Protein AF-X1T0B5-F1 (afdb_monomer_lite)

pLDDT: mean 81.35, std 14.05, range [32.97, 93.44]

Structure (mmCIF, N/CA/C/O backbone):
data_AF-X1T0B5-F1
#
_entry.id   AF-X1T0B5-F1
#
loop_
_atom_site.group_PDB
_atom_site.id
_atom_site.type_symbol
_atom_site.label_atom_id
_atom_site.label_alt_id
_atom_site.label_comp_id
_atom_site.label_asym_id
_atom_site.label_entity_id
_atom_site.label_seq_id
_atom_site.pdbx_PDB_ins_code
_atom_site.Cartn_x
_atom_site.Cartn_y
_atom_site.Cartn_z
_atom_site.occupancy
_atom_site.B_iso_or_equiv
_atom_site.auth_seq_id
_atom_site.auth_comp_id
_atom_site.auth_asym_id
_atom_site.auth_atom_id
_atom_site.pdbx_PDB_model_num
ATOM 1 N N . MET A 1 1 ? -15.973 -5.119 4.623 1.00 84.62 1 MET A N 1
ATO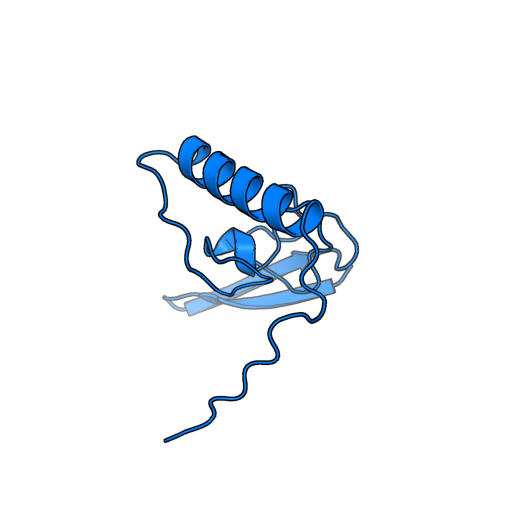M 2 C CA . MET A 1 1 ? -15.391 -3.962 5.338 1.00 84.62 1 MET A CA 1
ATOM 3 C C . MET A 1 1 ? -14.855 -4.416 6.684 1.00 84.62 1 MET A C 1
ATOM 5 O O . MET A 1 1 ? -15.575 -5.086 7.415 1.00 84.62 1 MET A O 1
ATOM 9 N N . LYS A 1 2 ? -13.600 -4.081 6.978 1.00 91.19 2 LYS A N 1
ATOM 10 C CA . LYS A 1 2 ? -12.865 -4.387 8.210 1.00 91.19 2 LYS A CA 1
ATOM 11 C C . LYS A 1 2 ? -12.215 -3.114 8.749 1.00 91.19 2 LYS A C 1
ATOM 13 O O . LYS A 1 2 ? -12.055 -2.138 8.016 1.00 91.19 2 LYS A O 1
ATOM 18 N N . THR A 1 3 ? -11.823 -3.132 10.018 1.00 92.88 3 THR A N 1
ATOM 19 C CA . THR A 1 3 ? -11.150 -2.007 10.673 1.00 92.88 3 THR A CA 1
ATOM 20 C C . THR A 1 3 ? -9.844 -2.456 11.320 1.00 92.88 3 THR A C 1
ATOM 22 O O . THR A 1 3 ? -9.711 -3.598 11.760 1.00 92.88 3 THR A O 1
ATOM 25 N N . ALA A 1 4 ? -8.861 -1.561 11.352 1.00 90.50 4 ALA A N 1
ATOM 26 C CA . ALA A 1 4 ? -7.610 -1.735 12.077 1.00 90.50 4 ALA A CA 1
ATOM 27 C C . ALA A 1 4 ? -7.314 -0.484 12.902 1.00 90.50 4 ALA A C 1
ATOM 29 O O . ALA A 1 4 ? -7.497 0.637 12.427 1.00 90.50 4 ALA A O 1
ATOM 30 N N . THR A 1 5 ? -6.841 -0.680 14.130 1.00 92.69 5 THR A N 1
ATOM 31 C CA . THR A 1 5 ? -6.512 0.410 15.051 1.00 92.69 5 THR A CA 1
ATOM 32 C C . THR A 1 5 ? -5.005 0.476 15.243 1.00 92.69 5 THR A C 1
ATOM 34 O O . THR A 1 5 ? -4.393 -0.480 15.713 1.00 92.69 5 THR A O 1
ATOM 37 N N . TYR A 1 6 ? -4.411 1.617 14.906 1.00 88.00 6 TYR A N 1
ATOM 38 C CA . TYR A 1 6 ? -2.984 1.889 15.047 1.00 88.00 6 TYR A CA 1
ATOM 39 C C . TYR A 1 6 ? -2.736 2.882 16.177 1.00 88.00 6 TYR A C 1
ATOM 41 O O . TYR A 1 6 ? -3.438 3.885 16.287 1.00 88.00 6 TYR A O 1
ATOM 49 N N . ASN A 1 7 ? -1.704 2.640 16.981 1.00 92.19 7 ASN A N 1
ATOM 50 C CA . ASN A 1 7 ? -1.223 3.623 17.948 1.00 92.19 7 ASN A CA 1
ATOM 51 C C . ASN A 1 7 ? -0.323 4.633 17.234 1.00 92.19 7 ASN A C 1
ATOM 53 O O . ASN A 1 7 ? 0.592 4.242 16.507 1.00 92.19 7 ASN A O 1
ATOM 57 N N . LEU A 1 8 ? -0.580 5.924 17.430 1.00 89.38 8 LEU A N 1
ATOM 58 C CA . LEU A 1 8 ? 0.222 6.981 16.819 1.00 89.38 8 LEU A CA 1
ATOM 59 C C . LEU A 1 8 ? 1.443 7.306 17.684 1.00 89.38 8 LEU A C 1
ATOM 61 O O . LEU A 1 8 ? 1.380 7.314 18.917 1.00 89.38 8 LEU A O 1
ATOM 65 N N . ILE A 1 9 ? 2.562 7.615 17.027 1.00 84.62 9 ILE A N 1
ATOM 66 C CA . ILE A 1 9 ? 3.753 8.130 17.708 1.00 84.62 9 ILE A CA 1
ATOM 67 C C . ILE A 1 9 ? 3.404 9.531 18.231 1.00 84.62 9 ILE A C 1
ATOM 69 O O . ILE A 1 9 ? 3.131 10.430 17.441 1.00 84.62 9 ILE A O 1
ATOM 73 N N . GLY A 1 10 ? 3.371 9.692 19.556 1.00 89.06 10 GLY A N 1
ATOM 74 C CA . GLY A 1 10 ? 2.891 10.906 20.234 1.00 89.06 10 GLY A CA 1
ATOM 75 C C . GLY A 1 10 ? 1.619 10.708 21.068 1.00 89.06 10 GLY A C 1
ATOM 76 O O . GLY A 1 10 ? 1.195 11.635 21.751 1.00 89.06 10 GLY A O 1
ATOM 77 N N . GLY A 1 11 ? 1.047 9.499 21.062 1.00 88.94 11 GLY A N 1
ATOM 78 C CA . GLY A 1 11 ? -0.177 9.168 21.791 1.00 88.94 11 GLY A CA 1
ATOM 79 C C . GLY A 1 11 ? -1.427 9.241 20.911 1.00 88.94 11 GLY A C 1
ATOM 80 O O . GLY A 1 11 ? -1.436 9.858 19.848 1.00 88.94 11 GLY A O 1
ATOM 81 N N . GLY A 1 12 ? -2.491 8.575 21.359 1.00 92.19 12 GLY A N 1
ATOM 82 C CA . GLY A 1 12 ? -3.742 8.440 20.612 1.00 92.19 12 GLY A CA 1
ATOM 83 C C . GLY A 1 12 ? -3.773 7.246 19.654 1.00 92.19 12 GLY A C 1
ATOM 84 O O . GLY A 1 12 ? -2.787 6.529 19.460 1.00 92.19 12 GLY A O 1
ATOM 85 N N . THR A 1 13 ? -4.947 7.029 19.064 1.00 93.44 13 THR A N 1
ATOM 86 C CA . THR A 1 13 ? -5.226 5.915 18.155 1.00 93.44 13 THR A CA 1
ATOM 87 C C . THR A 1 13 ? -5.781 6.424 16.829 1.00 93.44 13 THR A C 1
ATOM 89 O O . THR A 1 13 ? -6.488 7.429 16.770 1.00 93.44 13 THR A O 1
ATOM 92 N N . LYS A 1 14 ? -5.459 5.719 15.745 1.00 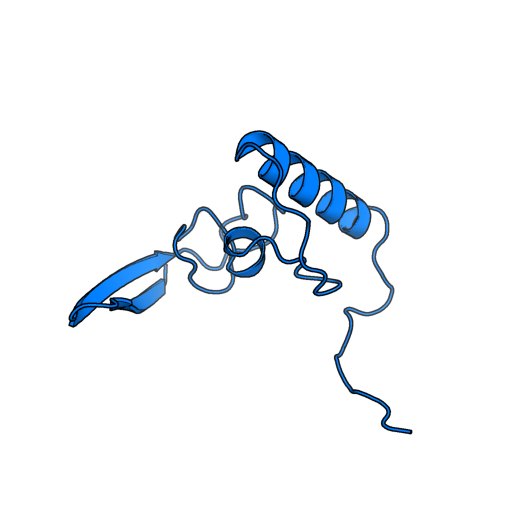89.88 14 LYS A N 1
ATOM 93 C CA . LYS A 1 14 ? -6.030 5.926 14.417 1.00 89.88 14 LYS A CA 1
ATOM 94 C C . LYS A 1 14 ? -6.750 4.660 13.990 1.00 89.88 14 LYS A C 1
ATOM 96 O O . LYS A 1 14 ? -6.126 3.609 13.876 1.00 89.88 14 LYS A O 1
ATOM 101 N N . VAL A 1 15 ? -8.046 4.779 13.727 1.00 92.31 15 VAL A N 1
ATOM 102 C CA . VAL A 1 15 ? -8.837 3.707 13.120 1.00 92.31 15 VAL A CA 1
ATOM 103 C C . VAL A 1 15 ? -8.785 3.873 11.607 1.00 92.31 15 VAL A C 1
ATOM 105 O O . VAL A 1 15 ? -9.000 4.966 11.086 1.00 92.31 15 VAL A O 1
ATOM 108 N N . VAL A 1 16 ? -8.460 2.793 10.909 1.00 91.38 16 VAL A N 1
ATOM 109 C CA . VAL A 1 16 ? -8.443 2.714 9.452 1.00 91.38 16 VAL A CA 1
ATOM 110 C C . VAL A 1 16 ? -9.451 1.665 9.020 1.00 91.38 16 VAL A C 1
ATOM 112 O O . VAL A 1 16 ? -9.403 0.526 9.481 1.00 91.38 16 VAL A O 1
ATOM 115 N N . GLU A 1 17 ? -10.347 2.046 8.120 1.00 92.19 17 GLU A N 1
ATOM 116 C CA . GLU A 1 17 ? -11.281 1.128 7.477 1.00 92.19 17 GLU A CA 1
ATOM 117 C C . GLU A 1 17 ? -10.699 0.639 6.148 1.00 92.19 17 GLU A C 1
ATOM 119 O O . GLU A 1 17 ? -10.075 1.406 5.407 1.00 92.19 17 GLU A O 1
ATOM 124 N N . TYR A 1 18 ? -10.891 -0.644 5.847 1.00 91.00 18 TYR A N 1
ATOM 125 C CA . TYR A 1 18 ? -10.462 -1.239 4.587 1.00 91.00 18 TYR A CA 1
ATOM 126 C C . TYR A 1 18 ? -11.41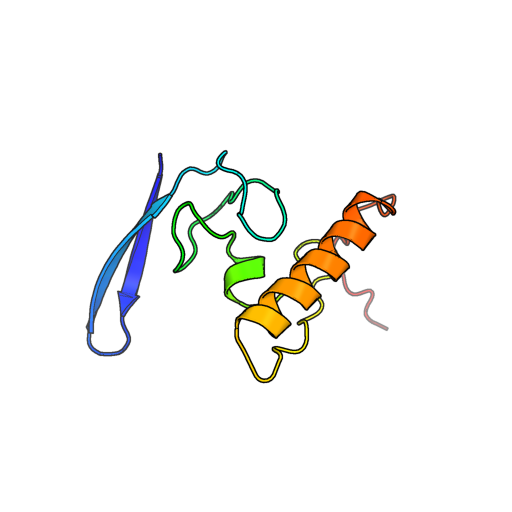5 -2.343 4.115 1.00 91.00 18 TYR A C 1
ATOM 128 O O . TYR A 1 18 ? -12.081 -3.007 4.913 1.00 91.00 18 TYR A O 1
ATOM 136 N N . ASP A 1 19 ? -11.482 -2.556 2.804 1.00 91.38 19 ASP A N 1
ATOM 137 C CA . ASP A 1 19 ? -12.086 -3.751 2.215 1.00 91.38 19 ASP A CA 1
ATOM 138 C C . ASP A 1 19 ? -10.979 -4.720 1.792 1.00 91.38 19 ASP A C 1
ATOM 140 O O . ASP A 1 19 ? -10.151 -4.399 0.943 1.00 91.38 19 ASP A O 1
ATOM 144 N N . GLU A 1 20 ? -10.957 -5.909 2.392 1.00 90.62 20 GLU A N 1
ATOM 145 C CA . GLU A 1 20 ? -9.937 -6.928 2.127 1.00 90.62 20 GLU A CA 1
ATOM 146 C C . GLU A 1 20 ? -9.979 -7.468 0.694 1.00 90.62 20 GLU A C 1
ATOM 148 O O . GLU A 1 20 ? -8.961 -7.961 0.208 1.00 90.62 20 GLU A O 1
ATOM 153 N N . ASN A 1 21 ? -11.126 -7.332 0.019 1.00 90.06 21 ASN A N 1
ATOM 154 C CA . ASN A 1 21 ? -11.330 -7.771 -1.359 1.00 90.06 21 ASN A CA 1
ATOM 155 C C . ASN A 1 21 ? -11.096 -6.654 -2.382 1.00 90.06 21 ASN A C 1
ATOM 157 O O . ASN A 1 21 ? -11.074 -6.925 -3.583 1.00 90.06 21 ASN A O 1
ATOM 161 N N . ALA A 1 22 ? -10.938 -5.402 -1.941 1.00 91.00 22 ALA A N 1
ATOM 162 C CA . ALA A 1 22 ? -10.726 -4.301 -2.866 1.00 91.00 22 ALA A CA 1
ATOM 163 C C . ALA A 1 22 ? -9.343 -4.394 -3.526 1.00 91.00 22 ALA A C 1
ATOM 165 O O . ALA A 1 22 ? -8.353 -4.692 -2.846 1.00 91.00 22 ALA A O 1
ATOM 166 N N . PRO A 1 23 ? -9.252 -4.109 -4.836 1.00 92.19 23 PRO A N 1
ATOM 167 C CA . PRO A 1 23 ? -7.989 -4.153 -5.550 1.00 92.19 23 PRO A CA 1
ATOM 168 C C . PRO A 1 23 ? -7.111 -2.958 -5.165 1.00 92.19 23 PRO A C 1
ATOM 170 O O . PRO A 1 23 ? -7.515 -1.798 -5.262 1.00 92.19 23 PRO A O 1
ATOM 173 N N . CYS A 1 24 ? -5.868 -3.238 -4.786 1.00 91.25 24 CYS A N 1
ATOM 174 C CA . CYS A 1 24 ? -4.842 -2.229 -4.567 1.00 91.25 24 CYS A CA 1
ATOM 175 C C . CYS A 1 24 ? -4.609 -1.428 -5.855 1.00 91.25 24 CYS A C 1
ATOM 177 O O . CYS A 1 24 ? -4.305 -2.002 -6.903 1.00 91.25 24 CYS A O 1
ATOM 179 N N . ILE A 1 25 ? -4.634 -0.093 -5.783 1.00 89.50 25 ILE A N 1
ATOM 180 C CA . ILE A 1 25 ? -4.452 0.768 -6.969 1.00 89.50 25 ILE A CA 1
ATOM 181 C C . ILE A 1 25 ? -3.052 0.657 -7.596 1.00 89.50 25 ILE A C 1
ATOM 183 O O . ILE A 1 25 ? -2.812 1.168 -8.693 1.00 89.50 25 ILE A O 1
ATOM 187 N N . ILE A 1 26 ? -2.096 0.050 -6.886 1.00 87.31 26 ILE A N 1
ATOM 188 C CA . ILE A 1 26 ? -0.726 -0.158 -7.352 1.00 87.31 26 ILE A CA 1
ATOM 189 C C . ILE A 1 26 ? -0.572 -1.534 -7.995 1.00 87.31 26 ILE A C 1
ATOM 191 O O . ILE A 1 26 ? -0.242 -1.605 -9.172 1.00 87.31 26 ILE A O 1
ATOM 195 N N . CYS A 1 27 ? -0.783 -2.616 -7.247 1.00 86.81 27 CYS A N 1
ATOM 196 C CA . CYS A 1 27 ? -0.500 -3.964 -7.741 1.00 86.81 27 CYS A CA 1
ATOM 197 C C . CYS A 1 27 ? -1.733 -4.710 -8.268 1.00 86.81 27 CYS A C 1
ATOM 199 O O . CYS A 1 27 ? -1.573 -5.805 -8.785 1.00 86.81 27 CYS A O 1
ATOM 201 N N . GLY A 1 28 ? -2.943 -4.159 -8.129 1.00 88.12 28 GLY A N 1
ATOM 202 C CA . GLY A 1 28 ? -4.208 -4.790 -8.537 1.00 88.12 28 GLY A CA 1
ATOM 203 C C . GLY A 1 28 ? -4.699 -5.894 -7.596 1.00 88.12 28 GLY A C 1
ATOM 204 O O . GLY A 1 28 ? -5.875 -6.233 -7.603 1.00 88.12 28 GLY A O 1
ATOM 205 N N . GLU A 1 29 ? -3.814 -6.417 -6.754 1.00 89.31 29 GLU A N 1
ATOM 206 C CA . GLU A 1 29 ? -4.122 -7.475 -5.797 1.00 89.31 29 GLU A CA 1
ATOM 207 C C . GLU A 1 29 ? -5.030 -7.011 -4.650 1.00 89.31 29 GLU A C 1
ATOM 209 O O . GLU A 1 29 ? -4.957 -5.838 -4.267 1.00 89.31 29 GLU A O 1
ATOM 214 N N . PRO A 1 30 ? -5.801 -7.924 -4.030 1.00 89.75 30 PRO A N 1
ATOM 215 C CA . PRO A 1 30 ? -6.61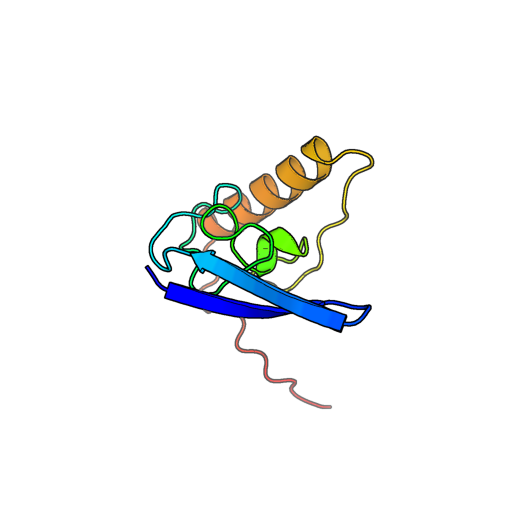4 -7.601 -2.864 1.00 89.75 30 PRO A CA 1
ATOM 216 C C . PRO A 1 30 ? -5.772 -7.024 -1.719 1.00 89.75 30 PRO A C 1
ATOM 218 O O . PRO A 1 30 ? -4.651 -7.480 -1.459 1.00 89.75 30 PRO A O 1
ATOM 221 N N . VAL A 1 31 ? -6.309 -6.019 -1.025 1.00 88.25 31 VAL A N 1
ATOM 222 C CA . VAL A 1 31 ? -5.611 -5.325 0.068 1.00 88.25 31 VAL A CA 1
ATOM 223 C C . VAL A 1 31 ? -5.281 -6.260 1.236 1.00 88.25 31 VAL A C 1
ATOM 225 O O . VAL A 1 31 ? -4.219 -6.076 1.823 1.00 88.25 31 VAL A O 1
ATOM 228 N N . VAL A 1 32 ? -6.099 -7.298 1.478 1.00 85.56 32 VAL A N 1
ATOM 229 C CA . VAL A 1 32 ? -6.023 -8.377 2.502 1.00 85.56 32 VAL A CA 1
ATOM 230 C C . VAL A 1 32 ? -5.827 -7.957 3.967 1.00 85.56 32 VAL A C 1
ATOM 232 O O . VAL A 1 32 ? -6.357 -8.615 4.855 1.00 85.56 32 VAL A O 1
ATOM 235 N N . GLU A 1 33 ? -5.139 -6.855 4.240 1.00 85.94 33 GLU A N 1
ATOM 236 C CA . GLU A 1 33 ? -4.854 -6.299 5.558 1.00 85.94 33 GLU A CA 1
ATOM 237 C C . GLU A 1 33 ? -4.809 -4.768 5.469 1.00 85.94 33 GLU A C 1
ATOM 239 O O . GLU A 1 33 ? -4.524 -4.194 4.417 1.00 85.94 33 GLU A O 1
ATOM 244 N N . ALA A 1 34 ? -5.066 -4.086 6.583 1.00 82.62 34 ALA A N 1
ATOM 245 C CA . ALA A 1 34 ? -5.026 -2.629 6.618 1.00 82.62 34 ALA A CA 1
ATOM 246 C C . ALA A 1 34 ? -3.616 -2.075 6.343 1.00 82.62 34 ALA A C 1
ATOM 248 O O . ALA A 1 34 ? -2.611 -2.579 6.849 1.00 82.62 34 ALA A O 1
ATOM 249 N N . SER A 1 35 ? -3.566 -0.976 5.593 1.00 85.19 35 SER A N 1
ATOM 250 C CA . SER A 1 35 ? -2.391 -0.121 5.406 1.00 85.19 35 SER A CA 1
ATOM 251 C C . SER A 1 35 ? -2.726 1.317 5.806 1.00 85.19 35 SER A C 1
ATOM 253 O O . SER A 1 35 ? -3.894 1.643 6.029 1.00 85.19 35 SER A O 1
ATOM 255 N N . MET A 1 36 ? -1.748 2.228 5.835 1.00 81.19 36 MET A N 1
ATOM 256 C CA . MET A 1 36 ? -2.049 3.648 6.066 1.00 81.19 36 MET A CA 1
ATOM 257 C C . MET A 1 36 ? -2.847 4.283 4.915 1.00 81.19 36 MET A C 1
ATOM 259 O O . MET A 1 36 ? -3.438 5.349 5.105 1.00 81.19 36 MET A O 1
ATOM 263 N N . GLY A 1 37 ? -2.917 3.610 3.761 1.00 78.81 37 GLY A N 1
ATOM 264 C CA . GLY A 1 37 ? -3.781 3.939 2.629 1.00 78.81 37 GLY A CA 1
ATOM 265 C C . GLY A 1 37 ? -5.195 3.339 2.681 1.00 78.81 37 GLY A C 1
ATOM 266 O O . GLY A 1 37 ? -5.955 3.538 1.731 1.00 78.81 37 GLY A O 1
ATOM 267 N N . GLY A 1 38 ? -5.570 2.614 3.744 1.00 86.12 38 GLY A N 1
ATOM 268 C CA . GLY A 1 38 ? -6.893 1.988 3.883 1.00 86.12 38 GLY A CA 1
ATOM 269 C C . GLY A 1 38 ? -7.211 1.024 2.738 1.00 86.12 38 GLY A C 1
ATOM 270 O O . GLY A 1 38 ? -6.361 0.233 2.339 1.00 86.12 38 GLY A O 1
ATOM 271 N N . THR A 1 39 ? -8.417 1.115 2.170 1.00 90.19 39 THR A N 1
ATOM 272 C CA . THR A 1 39 ? -8.853 0.311 1.008 1.00 90.19 39 THR A CA 1
ATOM 273 C C . THR A 1 39 ? -8.045 0.564 -0.273 1.00 90.19 39 THR A C 1
ATOM 275 O O . THR A 1 39 ? -8.079 -0.249 -1.190 1.00 90.19 39 THR A O 1
ATOM 278 N N . ALA A 1 40 ? -7.332 1.690 -0.395 1.00 87.69 40 ALA A N 1
ATOM 279 C CA . ALA A 1 40 ? -6.682 2.049 -1.657 1.00 87.69 40 ALA A CA 1
ATOM 280 C C . ALA A 1 40 ? -5.366 1.291 -1.901 1.00 87.69 40 ALA A C 1
ATOM 282 O O . ALA A 1 40 ? -4.980 1.070 -3.051 1.00 87.69 40 ALA A O 1
ATOM 283 N N . LEU A 1 41 ? -4.652 0.918 -0.836 1.00 88.38 41 LEU A N 1
ATOM 284 C CA . LEU A 1 41 ? -3.309 0.348 -0.912 1.00 88.38 41 LEU A CA 1
ATOM 285 C C . LEU A 1 41 ? -3.190 -0.895 -0.038 1.00 88.38 41 LEU A C 1
ATOM 287 O O . LEU A 1 41 ? -3.621 -0.897 1.111 1.00 88.38 41 LEU A O 1
ATOM 291 N N . CYS A 1 42 ? -2.529 -1.928 -0.558 1.00 90.19 42 CYS A N 1
ATOM 292 C CA . CYS A 1 42 ? -2.115 -3.062 0.262 1.00 90.19 42 CYS A CA 1
ATOM 293 C C . CYS A 1 42 ? -0.896 -2.689 1.132 1.00 90.19 42 CYS A C 1
ATOM 295 O O . CYS A 1 42 ? -0.106 -1.824 0.730 1.00 90.19 42 CYS A O 1
ATOM 297 N N . PRO A 1 43 ? -0.676 -3.368 2.273 1.00 88.19 43 PRO A N 1
ATOM 298 C CA . PRO A 1 43 ? 0.411 -3.038 3.199 1.00 88.19 43 PRO A CA 1
ATOM 299 C C . PRO A 1 43 ? 1.800 -3.078 2.557 1.00 88.19 43 PRO A C 1
ATOM 301 O O . PRO A 1 43 ? 2.670 -2.287 2.902 1.00 88.19 43 PRO A O 1
ATOM 304 N N . TRP A 1 44 ? 2.018 -3.978 1.591 1.00 89.81 44 TRP A N 1
ATOM 305 C CA . TRP A 1 44 ? 3.307 -4.094 0.901 1.00 89.81 44 TRP A CA 1
ATOM 306 C C . TRP A 1 44 ? 3.590 -2.891 0.004 1.00 89.81 44 TRP A C 1
ATOM 308 O O . TRP A 1 44 ? 4.686 -2.338 0.049 1.00 89.81 44 TRP A O 1
ATOM 318 N N . CYS A 1 45 ? 2.604 -2.464 -0.789 1.00 87.62 45 CYS A N 1
ATOM 319 C CA . CYS A 1 45 ? 2.785 -1.319 -1.676 1.00 87.62 45 CYS A CA 1
ATOM 320 C C . CYS A 1 45 ? 2.870 0.000 -0.902 1.00 87.62 45 CYS A C 1
ATOM 322 O O . CYS A 1 45 ? 3.609 0.885 -1.326 1.00 87.62 45 CYS A O 1
ATOM 324 N N . ASP A 1 46 ? 2.170 0.107 0.232 1.00 87.44 46 ASP A N 1
ATOM 325 C CA . ASP A 1 46 ? 2.224 1.266 1.133 1.00 87.44 46 ASP A CA 1
ATOM 326 C C . ASP A 1 46 ? 3.651 1.532 1.644 1.00 87.44 46 ASP A C 1
ATOM 328 O O . ASP A 1 46 ? 4.102 2.674 1.693 1.00 87.44 46 ASP A O 1
ATOM 332 N N . VAL A 1 47 ? 4.417 0.468 1.916 1.00 86.44 47 VAL A N 1
ATOM 333 C CA . VAL A 1 47 ? 5.821 0.559 2.362 1.00 86.44 47 VAL A CA 1
ATOM 334 C C . VAL A 1 47 ? 6.850 0.386 1.234 1.00 86.44 47 VAL A C 1
ATOM 336 O O . VAL A 1 47 ? 8.041 0.244 1.505 1.00 86.44 47 VAL A O 1
ATOM 339 N N . GLY A 1 48 ? 6.423 0.358 -0.034 1.00 86.62 48 GLY A N 1
ATOM 340 C CA . GLY A 1 48 ? 7.329 0.214 -1.182 1.00 86.62 48 GLY A CA 1
ATOM 341 C C . GLY A 1 48 ? 8.016 -1.157 -1.291 1.00 86.62 48 GLY A C 1
ATOM 342 O O . GLY A 1 48 ? 9.112 -1.262 -1.842 1.00 86.62 48 GLY A O 1
ATOM 343 N N . LYS A 1 49 ? 7.399 -2.224 -0.774 1.00 88.00 49 LYS A N 1
ATOM 344 C CA . LYS A 1 49 ? 7.935 -3.594 -0.790 1.00 88.00 49 LYS A CA 1
ATOM 345 C C . LYS A 1 49 ? 7.145 -4.486 -1.743 1.00 88.00 49 LYS A C 1
ATOM 347 O O . LYS A 1 49 ? 5.925 -4.384 -1.846 1.00 88.00 49 LYS A O 1
ATOM 352 N N . CYS A 1 50 ? 7.819 -5.412 -2.421 1.00 88.25 50 CYS A N 1
ATOM 353 C CA . CYS A 1 50 ? 7.127 -6.404 -3.234 1.00 88.25 50 CYS A CA 1
ATOM 354 C C . CYS A 1 50 ? 6.460 -7.482 -2.369 1.00 88.25 50 CYS A C 1
ATOM 356 O O . CYS A 1 50 ? 7.097 -8.057 -1.484 1.00 88.25 50 CYS A O 1
ATOM 358 N N . ARG A 1 51 ? 5.190 -7.815 -2.637 1.00 87.06 51 ARG A N 1
ATOM 359 C CA . ARG A 1 51 ? 4.500 -8.887 -1.904 1.00 87.06 51 ARG A CA 1
ATOM 360 C C . ARG A 1 51 ? 5.007 -10.285 -2.274 1.00 87.06 51 ARG A C 1
ATOM 362 O O . ARG A 1 51 ? 4.981 -11.154 -1.405 1.00 87.06 51 ARG A O 1
ATOM 369 N N . TYR A 1 52 ? 5.488 -10.476 -3.506 1.00 85.94 52 TYR A N 1
ATOM 370 C CA . TYR A 1 52 ? 5.912 -11.774 -4.044 1.00 85.94 52 TYR A CA 1
ATOM 371 C C . TYR A 1 52 ? 7.366 -12.104 -3.700 1.00 85.94 52 TYR A C 1
ATOM 373 O O . TYR A 1 52 ? 7.627 -13.136 -3.096 1.00 85.94 52 TYR A O 1
ATOM 381 N N . CYS A 1 53 ? 8.310 -11.212 -4.024 1.00 86.75 53 CYS A N 1
ATOM 382 C CA . CYS A 1 53 ? 9.743 -11.448 -3.798 1.00 86.75 53 CYS A CA 1
ATOM 383 C C . CYS A 1 53 ? 10.311 -10.743 -2.556 1.00 86.75 53 CYS A C 1
ATOM 385 O O . CYS A 1 53 ? 11.495 -10.872 -2.265 1.00 86.75 53 CYS A O 1
ATOM 387 N N . LYS A 1 54 ? 9.496 -9.964 -1.829 1.00 84.62 54 LYS A N 1
ATOM 388 C CA . LYS A 1 54 ? 9.885 -9.225 -0.611 1.00 84.62 54 LYS A CA 1
ATOM 389 C C . LYS A 1 54 ? 11.018 -8.205 -0.791 1.00 84.62 54 LYS A C 1
ATOM 391 O O . LYS A 1 54 ? 11.438 -7.609 0.199 1.00 84.62 54 LYS A O 1
ATOM 396 N N . VAL A 1 55 ? 11.457 -7.928 -2.017 1.00 87.00 55 VAL A N 1
ATOM 397 C CA . VAL A 1 55 ? 12.436 -6.874 -2.302 1.00 87.00 55 VAL A CA 1
ATOM 398 C C . VAL A 1 55 ? 11.822 -5.505 -2.005 1.00 87.00 55 VAL A C 1
ATOM 400 O O . VAL A 1 55 ? 10.688 -5.220 -2.399 1.00 87.00 55 VAL A O 1
ATOM 403 N N . AL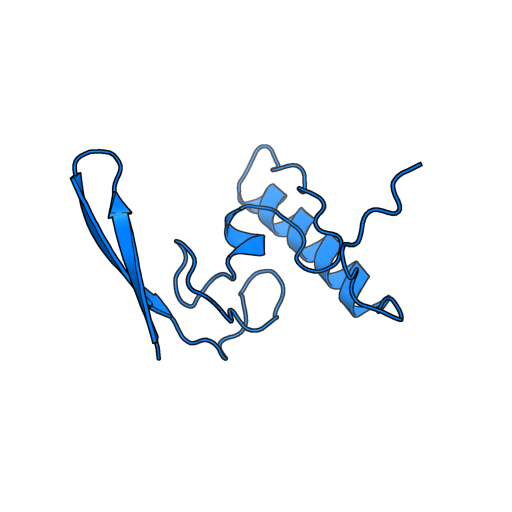A A 1 56 ? 12.568 -4.663 -1.289 1.00 86.75 56 ALA A N 1
ATOM 404 C CA . ALA A 1 56 ? 12.252 -3.246 -1.156 1.00 86.75 56 ALA A CA 1
ATOM 405 C C . ALA A 1 56 ? 12.599 -2.554 -2.475 1.00 86.75 56 ALA A C 1
ATOM 407 O O . ALA A 1 56 ? 13.735 -2.634 -2.944 1.00 86.75 56 ALA A O 1
ATOM 408 N N . LEU A 1 57 ? 11.617 -1.913 -3.098 1.00 82.50 57 LEU A N 1
ATOM 409 C CA . LEU A 1 57 ? 11.836 -1.235 -4.363 1.00 82.50 57 LEU A CA 1
ATOM 410 C C . LEU A 1 57 ? 12.338 0.183 -4.095 1.00 82.50 57 LEU A C 1
ATOM 412 O O . LEU A 1 57 ? 11.828 0.858 -3.199 1.00 82.50 57 LEU A O 1
ATOM 416 N N . PRO A 1 58 ? 13.334 0.656 -4.862 1.00 73.56 58 PRO A N 1
ATOM 417 C CA . PRO A 1 58 ? 13.868 1.990 -4.674 1.00 73.56 58 PRO A CA 1
ATOM 418 C C . PRO A 1 58 ? 12.765 3.016 -4.926 1.00 73.56 58 PRO A C 1
ATOM 420 O O . PRO A 1 58 ? 12.275 3.155 -6.053 1.00 73.56 58 PRO A O 1
ATOM 423 N N . MET A 1 59 ? 12.413 3.749 -3.872 1.00 67.81 59 MET A N 1
ATOM 424 C CA . MET A 1 59 ? 11.554 4.921 -3.966 1.00 67.81 59 MET A CA 1
ATOM 425 C C . MET A 1 59 ? 12.248 5.925 -4.898 1.00 67.81 59 MET A C 1
ATOM 427 O O . MET A 1 59 ? 13.431 6.228 -4.740 1.00 67.81 59 MET A O 1
ATOM 431 N N . GLY A 1 60 ? 11.552 6.355 -5.949 1.00 65.81 60 GLY A N 1
ATOM 432 C CA . GLY A 1 60 ? 12.028 7.404 -6.842 1.00 65.81 60 GLY A CA 1
ATOM 433 C C . GLY A 1 60 ? 12.129 8.751 -6.127 1.00 65.81 60 GLY A C 1
ATOM 434 O O . GLY A 1 60 ? 11.684 8.906 -4.992 1.00 65.81 60 GLY A O 1
ATOM 435 N N . ILE A 1 61 ? 12.687 9.743 -6.825 1.00 73.38 61 ILE A N 1
ATOM 436 C CA . ILE A 1 61 ? 12.792 11.121 -6.316 1.00 73.38 61 ILE A CA 1
ATOM 437 C C . ILE A 1 61 ? 11.386 11.705 -6.091 1.00 73.38 61 ILE A C 1
ATOM 439 O O . ILE A 1 61 ? 11.189 12.525 -5.198 1.00 73.38 61 ILE A O 1
ATOM 443 N N . THR A 1 62 ? 10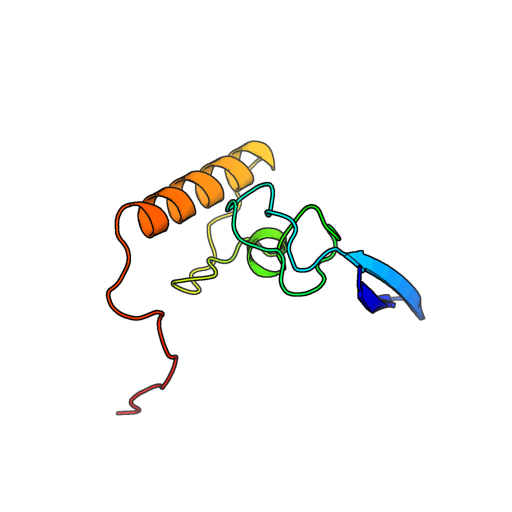.396 11.249 -6.870 1.00 83.38 62 THR A N 1
ATOM 444 C CA . THR A 1 62 ? 8.984 11.621 -6.716 1.00 83.38 62 THR A CA 1
ATOM 445 C C . THR A 1 62 ? 8.089 10.409 -6.454 1.00 83.38 62 THR A C 1
ATOM 447 O O . THR A 1 62 ? 8.410 9.271 -6.818 1.00 83.38 62 THR A O 1
ATOM 450 N N . LYS A 1 63 ? 6.917 10.665 -5.860 1.00 76.56 63 LYS A N 1
ATOM 451 C CA . LYS A 1 63 ? 5.883 9.658 -5.576 1.00 76.56 63 LYS A CA 1
ATOM 452 C C . LYS A 1 63 ? 5.450 8.917 -6.843 1.00 76.56 63 LYS A C 1
ATOM 454 O O . LYS A 1 63 ? 5.287 7.700 -6.821 1.00 76.56 63 LYS A O 1
ATOM 459 N N . GLU A 1 64 ? 5.306 9.628 -7.954 1.00 83.38 64 GLU A N 1
ATOM 460 C CA . GLU A 1 64 ? 4.878 9.081 -9.243 1.00 83.38 64 GLU A CA 1
ATOM 461 C C . GLU A 1 64 ? 5.914 8.100 -9.793 1.00 83.38 64 GLU A C 1
ATOM 463 O O . GLU A 1 64 ? 5.553 7.033 -10.290 1.00 83.38 64 GLU A O 1
ATOM 468 N N . GLN A 1 65 ? 7.206 8.421 -9.657 1.00 83.81 65 GLN A N 1
ATOM 469 C CA . GLN A 1 65 ? 8.287 7.523 -10.060 1.00 83.81 65 GLN A CA 1
ATOM 470 C C . GLN A 1 65 ? 8.315 6.257 -9.200 1.00 83.81 65 GLN A C 1
ATOM 472 O O . GLN A 1 65 ? 8.463 5.162 -9.743 1.00 83.81 65 GLN A O 1
ATOM 477 N N . SER A 1 66 ? 8.136 6.388 -7.880 1.00 81.81 66 SER A N 1
ATOM 478 C CA . SER A 1 66 ? 8.023 5.236 -6.977 1.00 81.81 66 SER A CA 1
ATOM 479 C C . SER A 1 66 ? 6.859 4.335 -7.379 1.00 81.81 66 SER A C 1
ATOM 481 O O . SER A 1 66 ? 7.067 3.142 -7.583 1.00 81.81 66 SER A O 1
ATOM 483 N N . ILE A 1 67 ? 5.664 4.914 -7.573 1.00 82.50 67 ILE A N 1
ATOM 484 C CA . ILE A 1 67 ? 4.447 4.197 -7.987 1.00 82.50 67 ILE A CA 1
ATOM 485 C C . ILE A 1 67 ? 4.658 3.483 -9.323 1.00 82.50 67 ILE A C 1
ATOM 487 O O . ILE A 1 67 ? 4.268 2.325 -9.470 1.00 82.50 67 ILE A O 1
ATOM 491 N N . LYS A 1 68 ? 5.287 4.150 -10.297 1.00 86.50 68 LYS A N 1
ATOM 492 C CA . LYS A 1 68 ? 5.585 3.555 -11.601 1.00 86.50 68 LYS A CA 1
ATOM 493 C C . LYS A 1 68 ? 6.496 2.332 -11.463 1.00 86.50 68 LYS A C 1
ATOM 495 O O . LYS A 1 68 ? 6.148 1.278 -11.982 1.00 86.50 68 LYS A O 1
ATOM 500 N N . LYS A 1 69 ? 7.590 2.436 -10.702 1.00 86.56 69 LYS A N 1
ATOM 501 C CA . LYS A 1 69 ? 8.530 1.320 -10.493 1.00 86.56 69 LYS A CA 1
ATOM 502 C C . LYS A 1 69 ? 7.876 0.116 -9.823 1.00 86.56 69 LYS A C 1
ATOM 504 O O . LYS A 1 69 ? 8.085 -1.014 -10.256 1.00 86.56 69 LYS A O 1
ATOM 509 N N . ILE A 1 70 ? 7.075 0.338 -8.777 1.00 86.12 70 ILE A N 1
ATOM 510 C CA . ILE A 1 70 ? 6.376 -0.765 -8.108 1.00 86.12 70 ILE A CA 1
ATOM 511 C C . ILE A 1 70 ? 5.308 -1.386 -9.008 1.00 86.12 70 ILE A C 1
ATOM 513 O O . ILE A 1 70 ? 5.200 -2.607 -9.040 1.00 86.12 70 ILE A O 1
ATOM 517 N N . ARG A 1 71 ? 4.593 -0.593 -9.816 1.00 86.19 71 ARG A N 1
ATOM 518 C CA . ARG A 1 71 ? 3.665 -1.115 -10.829 1.00 86.19 71 ARG A CA 1
ATOM 519 C C . ARG A 1 71 ? 4.378 -1.994 -11.847 1.00 86.19 71 ARG A C 1
ATOM 521 O O . ARG A 1 71 ? 3.957 -3.125 -12.050 1.00 86.19 71 ARG A O 1
ATOM 528 N N . GLU A 1 72 ? 5.461 -1.505 -12.445 1.00 88.50 72 GLU A N 1
ATOM 529 C CA . GLU A 1 72 ? 6.254 -2.254 -13.430 1.00 88.50 72 GLU A CA 1
ATOM 530 C C . GLU A 1 72 ? 6.779 -3.571 -12.843 1.00 88.50 72 GLU A C 1
ATOM 532 O O . GLU A 1 72 ? 6.646 -4.627 -13.459 1.00 88.50 72 GLU A O 1
ATOM 537 N N . HIS A 1 73 ? 7.288 -3.536 -11.609 1.00 88.75 73 HIS A N 1
ATOM 538 C CA . HIS A 1 73 ? 7.760 -4.729 -10.912 1.00 88.75 73 HIS A CA 1
ATOM 539 C C . HIS A 1 73 ? 6.638 -5.746 -10.629 1.00 88.75 73 HIS A C 1
ATOM 541 O O . HIS A 1 73 ? 6.829 -6.950 -10.787 1.00 88.75 73 HIS A O 1
ATOM 547 N N . MET A 1 74 ? 5.451 -5.283 -10.234 1.00 84.50 74 MET A N 1
ATOM 548 C CA . MET A 1 74 ? 4.303 -6.165 -9.985 1.00 84.50 74 MET A CA 1
ATOM 549 C C . MET A 1 74 ? 3.763 -6.771 -11.281 1.00 84.50 74 MET A C 1
ATOM 551 O O . MET A 1 74 ? 3.459 -7.958 -11.316 1.00 84.50 74 MET A O 1
ATOM 555 N N . GLN A 1 75 ? 3.707 -5.991 -12.364 1.00 84.75 75 GLN A N 1
ATOM 556 C CA . GLN A 1 75 ? 3.320 -6.482 -13.690 1.00 84.75 75 GLN A CA 1
ATOM 557 C C . GLN A 1 75 ? 4.280 -7.562 -14.205 1.00 84.75 75 GLN A C 1
ATOM 559 O O . GLN A 1 75 ? 3.845 -8.536 -14.824 1.00 84.75 75 GLN A O 1
ATOM 564 N N . TRP A 1 76 ? 5.577 -7.449 -13.899 1.00 87.19 76 TRP A N 1
ATOM 565 C CA . TRP A 1 76 ? 6.529 -8.520 -14.181 1.00 87.19 76 TRP A CA 1
ATOM 566 C C . TRP A 1 76 ? 6.158 -9.821 -13.453 1.00 87.19 76 TRP A C 1
ATOM 568 O O . TRP A 1 76 ? 6.102 -10.866 -14.090 1.00 87.19 76 TRP A O 1
ATOM 578 N N . HIS A 1 77 ? 5.805 -9.763 -12.164 1.00 85.44 77 HIS A N 1
ATOM 579 C CA . HIS A 1 77 ? 5.355 -10.947 -11.418 1.00 85.44 77 HIS A CA 1
ATOM 580 C C . HIS A 1 77 ? 4.038 -11.542 -11.940 1.00 85.44 77 HIS A C 1
ATOM 582 O O . HIS A 1 77 ? 3.902 -12.762 -11.971 1.00 85.44 77 HIS A O 1
ATOM 588 N N . ILE A 1 78 ? 3.086 -10.708 -12.370 1.00 79.44 78 ILE A N 1
ATOM 589 C CA . ILE A 1 78 ? 1.811 -11.167 -12.950 1.00 79.44 78 ILE A CA 1
ATOM 590 C C . ILE A 1 78 ? 2.049 -11.899 -14.280 1.00 79.44 78 ILE A C 1
ATOM 592 O O . ILE A 1 78 ? 1.433 -12.928 -14.543 1.00 79.44 78 ILE A O 1
ATOM 596 N N . SER A 1 79 ? 2.958 -11.386 -15.113 1.00 83.81 79 SER A N 1
ATOM 597 C CA . SER A 1 79 ? 3.313 -11.998 -16.404 1.00 83.81 79 SER A CA 1
ATOM 598 C C . SER A 1 79 ? 4.274 -13.186 -16.285 1.00 83.81 79 SER A C 1
ATOM 600 O O . SER A 1 79 ? 4.308 -14.030 -17.177 1.00 83.81 79 SER A O 1
ATOM 602 N N . HIS A 1 80 ? 5.029 -13.273 -15.188 1.00 83.06 80 HIS A N 1
ATOM 603 C CA . HIS A 1 80 ? 5.985 -14.342 -14.895 1.00 83.06 80 HIS A CA 1
ATOM 604 C C . HIS A 1 80 ? 5.661 -14.962 -13.530 1.00 83.06 80 HIS A C 1
ATOM 606 O O . HIS A 1 80 ? 6.431 -14.789 -12.576 1.00 83.06 80 HIS A O 1
ATOM 612 N N . PRO A 1 81 ? 4.517 -15.662 -13.402 1.00 68.44 81 PRO A N 1
ATOM 613 C CA . PRO A 1 81 ? 4.143 -16.288 -12.147 1.00 68.44 81 PRO A CA 1
ATOM 614 C C . PRO A 1 81 ? 5.227 -17.294 -11.755 1.00 68.44 81 PRO A C 1
ATOM 616 O O . PRO A 1 81 ? 5.459 -18.298 -12.431 1.00 68.44 81 PRO A O 1
ATOM 619 N N . VAL A 1 82 ? 5.929 -17.000 -10.662 1.00 65.75 82 VAL A N 1
ATOM 620 C CA . VAL A 1 82 ? 6.826 -17.964 -10.025 1.00 65.75 82 VAL A CA 1
ATOM 621 C C . VAL A 1 82 ? 5.984 -19.161 -9.591 1.00 65.75 82 VAL A C 1
ATOM 623 O O . VAL A 1 82 ? 4.923 -18.986 -8.996 1.00 65.75 82 VAL A O 1
ATOM 626 N N . LYS A 1 83 ? 6.448 -20.375 -9.920 1.00 55.00 83 LYS A N 1
ATOM 627 C CA . LYS A 1 83 ? 5.724 -21.634 -9.659 1.00 55.00 83 LYS A CA 1
ATOM 628 C C . LYS A 1 83 ? 5.371 -21.839 -8.182 1.00 55.00 83 LYS A C 1
ATOM 630 O O . LYS A 1 83 ? 4.442 -22.586 -7.902 1.00 55.00 83 LYS A O 1
ATOM 635 N N . GLU A 1 84 ? 6.052 -21.143 -7.275 1.00 51.50 84 GLU A N 1
ATOM 636 C CA . GLU A 1 84 ? 5.701 -21.053 -5.862 1.00 51.50 84 GLU A CA 1
ATOM 637 C C . GLU A 1 84 ? 5.900 -19.608 -5.367 1.00 51.50 84 GLU A C 1
ATOM 639 O O . GLU A 1 84 ? 6.914 -18.979 -5.701 1.00 51.50 84 GLU A O 1
ATOM 644 N N . PRO A 1 85 ? 4.968 -19.040 -4.578 1.00 51.09 85 PRO A N 1
ATOM 645 C CA . PRO A 1 85 ? 5.272 -17.848 -3.799 1.00 51.09 85 PRO A CA 1
ATOM 646 C C . PRO A 1 85 ? 6.420 -18.187 -2.841 1.00 51.09 85 PRO A C 1
ATOM 648 O O . PRO A 1 85 ? 6.405 -19.246 -2.228 1.00 51.09 85 PRO A O 1
ATOM 651 N N . TYR A 1 86 ? 7.411 -17.299 -2.714 1.00 49.25 86 TYR A N 1
ATOM 652 C CA . TYR A 1 86 ? 8.559 -17.491 -1.825 1.00 49.25 86 TYR A CA 1
ATOM 653 C C . TYR A 1 86 ? 8.088 -17.780 -0.386 1.00 49.25 86 TYR A C 1
ATOM 655 O O . TYR A 1 86 ? 7.719 -16.865 0.357 1.00 49.25 86 TYR A O 1
ATOM 663 N N . SER A 1 87 ? 8.074 -19.061 -0.008 1.00 48.34 87 SER A N 1
ATOM 664 C CA . SER A 1 87 ? 7.916 -19.549 1.357 1.00 48.34 87 SER A CA 1
ATOM 665 C C . SER A 1 87 ? 9.259 -19.345 2.039 1.00 48.34 87 SER A C 1
ATOM 667 O O . SER A 1 87 ? 10.190 -20.125 1.857 1.00 48.34 87 SER A O 1
ATOM 669 N N . GLY A 1 88 ? 9.403 -18.216 2.728 1.00 49.84 88 GLY A N 1
ATOM 670 C CA . GLY A 1 88 ? 10.623 -17.895 3.452 1.00 49.84 88 GLY A CA 1
ATOM 671 C C . GLY A 1 88 ? 10.920 -18.948 4.514 1.00 49.84 88 GLY A C 1
ATOM 672 O O . GLY A 1 88 ? 10.425 -18.842 5.627 1.00 49.84 88 GLY A O 1
ATOM 673 N N . GLU A 1 89 ? 11.771 -19.908 4.181 1.00 43.06 89 GLU A N 1
ATOM 674 C CA . GLU A 1 89 ? 12.538 -20.690 5.137 1.00 43.06 89 GLU A CA 1
ATOM 675 C C . GLU A 1 89 ? 14.004 -20.601 4.715 1.00 43.06 89 GLU A C 1
ATOM 677 O O . GLU A 1 89 ? 14.415 -21.068 3.654 1.00 43.06 89 GLU A O 1
ATOM 682 N N . ASN A 1 90 ? 14.779 -19.903 5.544 1.00 45.00 90 ASN A N 1
ATOM 683 C CA . ASN A 1 90 ? 16.231 -19.902 5.488 1.00 45.00 90 ASN A CA 1
ATOM 684 C C . ASN A 1 90 ? 16.723 -21.340 5.680 1.00 45.00 90 ASN A C 1
ATOM 686 O O . ASN A 1 90 ? 16.680 -21.858 6.796 1.00 45.00 90 ASN A O 1
ATOM 690 N N . SER A 1 91 ? 17.272 -21.958 4.640 1.00 41.06 91 SER A N 1
ATOM 691 C CA . SER A 1 91 ? 18.260 -23.017 4.819 1.00 41.06 91 SER A CA 1
ATOM 692 C C . SER A 1 91 ? 19.529 -22.354 5.356 1.00 41.06 91 SER A C 1
ATOM 694 O O . SER A 1 91 ? 20.337 -21.813 4.602 1.00 41.06 91 SER A O 1
ATOM 696 N N . GLY A 1 92 ? 19.649 -22.325 6.685 1.00 44.28 92 GLY A N 1
ATOM 697 C CA . GLY A 1 92 ? 20.906 -22.033 7.359 1.00 44.28 92 GLY A CA 1
ATOM 698 C C . GLY A 1 92 ? 21.973 -23.029 6.910 1.00 44.28 92 GLY A C 1
ATOM 699 O O . GLY A 1 92 ? 21.738 -24.239 6.922 1.00 44.28 92 GLY A O 1
ATOM 700 N N . GLY A 1 93 ? 23.115 -22.492 6.494 1.00 32.97 93 GLY A N 1
ATOM 701 C CA . GLY A 1 93 ? 24.380 -23.200 6.338 1.00 32.97 93 GLY A CA 1
ATOM 702 C C . GLY A 1 93 ? 25.407 -22.596 7.277 1.00 32.97 93 GLY A C 1
ATOM 703 O O . GLY A 1 93 ? 25.318 -21.367 7.509 1.00 32.97 93 GLY A O 1
#

Foldseek 3Di:
DDWDWDADDVGDIDIAAADQQAQAPQLRHGLNDQDPVHNNHRNQVNQCADPQPRDRDDQDPDPVVSSVRSNVVSVVCVVVPDPDRPPDDDPDD

Radius of gyration: 14.98 Å; chains: 1; bounding box: 40×35×38 Å

Organism: NCBI:txid412755

Secondary structure (DSSP, 8-state):
-EEEEEE-TTS-EEEEEE-TTSBPTTT-SB--S--TTGGGS-HHHHTTB-TTT-PBP---SSHHHHHHHHHHHHHHHHHS--SS---------

Sequence (93 aa):
MKTATYNLIGGGTKVVEYDENAPCIICGEPVVEASMGGTALCPWCDVGKCRYCKVALPMGITKEQSIKKIREHMQWHISHPVKEPYSGENSGG

=== Feature glossary ===
Key to the feature types in this record:

— What the protein is —

Primary structure: the covalent order of the twenty standard amino acids along the backbone. Two proteins with the same sequence will (almost always) fold to the same structure; two with 30% identity often share a fold but not the details.

Database cross-references. InterPro integrates a dozen domain/family signature databases into unified entries with residue-range hits. GO terms attach function/process/location labels with evidence codes. CATH codes position the fold in a four-level structural taxonomy. Organism is the NCBI-taxonomy species name.

— Where its atoms are —

The mmCIF block holds the 3D Cartesian coordinates of each backbone atom (N, Cα, C, O) in ångströms. mmCIF is the PDB's canonical archive format — a tagged-loop text representation of the atomic model.

Six rendered views show the 3D structure from the faces of a cube — i.e. along ±x, ±y, ±z. Rendering representation is drawn randomly per protein from cartoon (secondary-structure ribbons), sticks (backbone bonds), or molecular surface; coloring is either N→C rainbow (blue at the N-terminus through red at the C-terminus) or one color per chain.

— Local backbone conformation —

DSSP 8-state secondary structure assigns each residue one of H (α-helix), G (3₁₀-helix), I (π-helix), E (extended β-strand), B (isolated β-bridge), T (hydrogen-bonded turn), S (bend), or '-' (coil). The assignment is computed from backbone hydrogen-bond geometry via the Kabsch–Sander algorithm.

P-SEA three-state annotation labels each residue as helix, strand, or coil based purely on the geometry of the Cα trace. It serves as a fallback when the full backbone (and thus DSSP) is unavailable.

The φ/ψ torsion pair specifies the backbone conformation at each residue. φ rotates about the N–Cα bond, ψ about the Cα–C bond. Steric clashes forbid most of the (φ, ψ) plane — the allowed regions (α-helix basin, β-sheet basin, left-handed helix) are the Ramachandran-allowed regions.

— Global shape and packing —

The geometric summary reports three shape descriptors. Rg (radius of gyration) measures how spread out the Cα atoms are about their centre of mass; compact globular proteins have small Rg, elongated or unfolded ones large. Cα contacts (<8 Å, |i−j|>4) count long-range residue pairs in spatial proximity — high for tightly packed folds, near zero for rods or random coil. The bounding-box extents give the protein's footprint along x, y, z in Å.

Accessible surface area quantifies burial. A residue with SASA near zero is packed into the hydrophobic core; one with SASA >100 Å² sits on the surface. Computed here via the Shrake–Rupley numerical algorithm with a 1.4 Å probe.

Plot images: a contact map (which residues are close in 3D, as an N×N binary image), a Ramachandran scatter (backbone torsion angles, revealing secondary-structure composition at a glance), and — for AlphaFold structures — a PAE heatmap (pairwise prediction confidence).

— Structural neighborhood —

The Foldseek 3Di string encodes local tertiary geometry as a 20-letter alphabet — one character per residue — derived from the relative positions of nearby Cα atoms. Unlike the amino-acid sequence, 3Di is a direct function of the 3D structure, so two proteins with the same fold have similar 3Di strings even at low sequence identity.

Nearest PDB neighbors are the top structural matches found by Foldseek when searching this structure against the entire Protein Data Bank. Each hit reports a TM-score (0 to 1; >0.5 almost always implies the same fold) and an E-value. These are *structural* homologs — they may share no detectable sequence similarity.

— Confidence and disorder —

For AlphaFold models, the B-factor field carries pLDDT — the model's own estimate of local accuracy on a 0–100 scale. Regions with pLDDT<50 should be treated as essentially unmodeled; they often correspond to intrinsically disordered segments.

B-factor (Debye–Waller factor) reflects atomic displacement in the crystal lattice. It is an experimental observable (units Å²), not a prediction; low values mean the atom is pinned down, high values mean it moves or is heterogeneous across the crystal.

Predicted aligned error is AlphaFold's pairwise confidence. Unlike pLDDT (per-residue), PAE is per-residue-pair and captures whether two parts of the structure are correctly placed relative to each other. Units are ångströms of expected positional error.